Protein AF-A0A6J8AJZ6-F1 (afdb_monomer)

Secondary structure (DSSP, 8-state):
--B--------------SS----SS-HHHHHHHHHHHTT--GGG-B------SHHHHHHHHHHHHHHHT---SEEEEE--GGGHHHHHHHHHHH--SS--EEEEE-----TTTS-BTTTB-HHHHHHHHHHHHHHHHHHHHTTSS---PPPHHHHHHHHHHHHTSTTGGG--

pLDDT: mean 84.04, std 20.29, range [25.98, 98.06]

Organism: Mytilus coruscus (NCBI:txid42192)

Solvent-accessible surface area (backbone atoms only — not comparable to full-atom values): 10484 Å² total; per-residue (Å²): 127,62,64,68,55,48,64,79,66,73,62,99,63,86,91,73,79,94,66,94,77,79,68,95,59,50,73,45,54,51,52,48,54,51,40,41,77,71,70,44,57,71,92,65,57,58,82,69,81,79,57,89,47,74,59,40,46,44,44,50,44,50,53,56,34,58,74,72,78,50,77,70,62,63,46,71,43,32,28,50,65,87,43,40,69,56,50,51,25,24,42,75,54,45,51,87,65,77,92,47,52,77,46,73,48,48,74,94,69,53,81,87,69,62,44,39,98,78,76,37,53,64,65,60,52,50,14,48,47,50,18,52,54,54,42,45,55,55,30,24,77,73,65,57,23,41,83,62,92,74,57,69,68,58,51,50,53,49,51,56,50,58,71,67,62,82,37,54,90,44,59,132

Sequence (172 aa):
MVTRISYSFTKTIPSYCNCIWKWKKTEAEIFRDVAIGKGVPANRIIIETKSTNTGENIRFSYRVLRNRNGLPSNVILVQKPYMGRRTLATFQKQWPGPICKLCVTSPNIDLLDYPNSEVGDLDDVITIVIGDMQRMDSYAKLGYQTFQRIPDDVWSAYNILHRSGMYNGHLV

Foldseek 3Di:
DDLDQAAPPPDPDDDDDDDDDPDPDAPQVVVLVVCVVVPNDSVNDDGDRPDDDLLCSQVRSLVSCCVPPHDDQADEHHHAPLCQLVSVFLNVQRRPDPDHHYHYDYPPDDLCRPDDPRQHHSLSVLLVSLQSVLCQPVVCVVSSGPHDDDDPVNVVVSVVVVVVVSNPPNHD

Structure (mmCIF, N/CA/C/O backbone):
data_AF-A0A6J8AJZ6-F1
#
_entry.id   AF-A0A6J8AJZ6-F1
#
loop_
_atom_site.group_PDB
_atom_site.id
_atom_site.type_symbol
_atom_site.label_atom_id
_atom_site.label_alt_id
_atom_site.label_comp_id
_atom_site.label_asym_id
_atom_site.label_entity_id
_atom_site.label_seq_id
_atom_site.pdbx_PDB_ins_code
_atom_site.Cartn_x
_atom_site.Cartn_y
_atom_site.Cartn_z
_atom_site.occupancy
_atom_site.B_iso_or_equiv
_atom_site.auth_seq_id
_atom_site.auth_comp_id
_atom_site.auth_asym_id
_atom_site.auth_atom_id
_atom_site.pdbx_PDB_model_num
ATOM 1 N N . MET A 1 1 ? -14.961 2.230 9.523 1.00 29.58 1 MET A N 1
ATOM 2 C CA . MET A 1 1 ? -13.947 2.673 10.504 1.00 29.58 1 MET A CA 1
ATOM 3 C C . MET A 1 1 ? -12.601 2.603 9.803 1.00 29.58 1 MET A C 1
ATOM 5 O O . MET A 1 1 ? -12.149 1.511 9.494 1.00 29.58 1 MET A O 1
ATOM 9 N N . VAL A 1 2 ? -12.042 3.752 9.428 1.00 31.31 2 VAL A N 1
ATOM 10 C CA . VAL A 1 2 ? -10.787 3.833 8.670 1.00 31.31 2 VAL A CA 1
ATOM 11 C C . VAL A 1 2 ? -9.639 3.697 9.659 1.00 31.31 2 VAL A C 1
ATOM 13 O O . VAL A 1 2 ? -9.341 4.625 10.403 1.00 31.31 2 VAL A O 1
ATOM 16 N N . THR A 1 3 ? -9.038 2.516 9.709 1.00 32.62 3 THR A N 1
ATOM 17 C CA . THR A 1 3 ? -7.773 2.297 10.409 1.00 32.62 3 THR A CA 1
ATOM 18 C C . THR A 1 3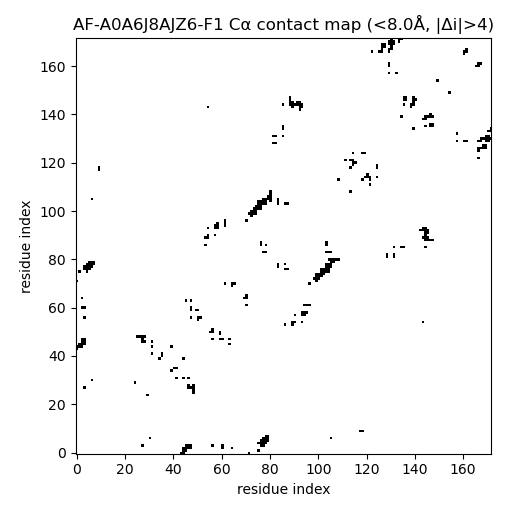 ? -6.706 2.199 9.350 1.00 32.62 3 THR A C 1
ATOM 20 O O . THR A 1 3 ? -6.639 1.227 8.613 1.00 32.62 3 THR A O 1
ATOM 23 N N . ARG A 1 4 ? -5.984 3.310 9.203 1.00 40.00 4 ARG A N 1
ATOM 24 C CA . ARG A 1 4 ? -4.953 3.538 8.198 1.00 40.00 4 ARG A CA 1
ATOM 25 C C . ARG A 1 4 ? -5.329 3.073 6.789 1.00 40.00 4 ARG A C 1
ATOM 27 O O . ARG A 1 4 ? -4.928 2.034 6.280 1.00 40.00 4 ARG A O 1
ATOM 34 N N . ILE A 1 5 ? -6.030 3.962 6.120 1.00 33.88 5 ILE A N 1
ATOM 35 C CA . ILE A 1 5 ? -5.913 4.093 4.684 1.00 33.88 5 ILE A CA 1
ATOM 36 C C . ILE A 1 5 ? -4.543 4.747 4.427 1.00 33.88 5 ILE A C 1
ATOM 38 O O . ILE A 1 5 ? -4.345 5.902 4.798 1.00 33.88 5 ILE A O 1
ATOM 42 N N . SER A 1 6 ? -3.591 4.030 3.828 1.00 29.80 6 SER A N 1
ATOM 43 C CA . SER A 1 6 ? -2.415 4.660 3.218 1.00 29.80 6 SER A CA 1
ATOM 44 C C . SER A 1 6 ? -2.873 5.361 1.933 1.00 29.80 6 SER A C 1
ATOM 46 O O . SER A 1 6 ? -2.596 4.916 0.827 1.00 29.80 6 SER A O 1
ATOM 48 N N . TYR A 1 7 ? -3.637 6.449 2.053 1.00 30.78 7 TYR A N 1
ATOM 49 C CA . TYR A 1 7 ? -3.851 7.345 0.920 1.00 30.78 7 TYR A CA 1
ATOM 50 C C . TYR A 1 7 ? -2.602 8.201 0.815 1.00 30.78 7 TYR A C 1
ATOM 52 O O . TYR A 1 7 ? -2.510 9.191 1.514 1.00 30.78 7 TYR A O 1
ATOM 60 N N . SER A 1 8 ? -1.683 7.912 -0.099 1.00 28.11 8 SER A N 1
ATOM 61 C CA . SER A 1 8 ? -0.825 8.981 -0.617 1.00 28.11 8 SER A CA 1
ATOM 62 C C . SER A 1 8 ? -1.694 9.925 -1.459 1.00 28.11 8 SER A C 1
ATOM 64 O O . SER A 1 8 ? -1.620 9.900 -2.679 1.00 28.11 8 SER A O 1
ATOM 66 N N . PHE A 1 9 ? -2.578 10.703 -0.828 1.00 31.19 9 PHE A N 1
ATOM 67 C CA . PHE A 1 9 ? -2.950 11.993 -1.389 1.00 31.19 9 PHE A CA 1
ATOM 68 C C . PHE A 1 9 ? -1.838 12.924 -0.960 1.00 31.19 9 PHE A C 1
ATOM 70 O O . PHE A 1 9 ? -1.808 13.417 0.170 1.00 31.19 9 PHE A O 1
ATOM 77 N N . THR A 1 10 ? -0.895 13.104 -1.870 1.00 28.23 10 THR A N 1
ATOM 78 C CA . THR A 1 10 ? -0.159 14.344 -1.922 1.00 28.23 10 THR A CA 1
ATOM 79 C C . THR A 1 10 ? -1.236 15.432 -2.045 1.00 28.23 10 THR A C 1
ATOM 81 O O . THR A 1 10 ? -2.078 15.435 -2.945 1.00 28.23 10 THR A O 1
ATOM 84 N N . LYS A 1 11 ? -1.436 16.174 -0.955 1.00 29.91 11 LYS A N 1
ATOM 85 C CA . LYS A 1 11 ? -2.336 17.317 -0.974 1.00 29.91 11 LYS A CA 1
ATOM 86 C C . LYS A 1 11 ? -1.539 18.448 -1.587 1.00 29.91 11 LYS A C 1
ATOM 88 O O . LYS A 1 11 ? -0.433 18.688 -1.114 1.00 29.91 11 LYS A O 1
ATOM 93 N N . THR A 1 12 ? -2.233 19.221 -2.413 1.00 31.78 12 THR A N 1
ATOM 94 C CA . THR A 1 12 ? -2.209 20.683 -2.400 1.00 31.78 12 THR A CA 1
ATOM 95 C C . THR A 1 12 ? -1.775 21.235 -1.035 1.00 31.78 12 THR A C 1
ATOM 97 O O . THR A 1 12 ? -2.589 21.476 -0.139 1.00 31.78 12 THR A O 1
ATOM 100 N N . ILE A 1 13 ? -0.466 21.394 -0.860 1.00 37.38 13 ILE A N 1
ATOM 101 C CA . ILE A 1 13 ? 0.199 22.090 0.239 1.00 37.38 13 ILE A CA 1
ATOM 102 C C . ILE A 1 13 ? 1.331 22.876 -0.438 1.00 37.38 13 ILE A C 1
ATOM 104 O O . ILE A 1 13 ? 2.061 22.290 -1.235 1.00 37.38 13 ILE A O 1
ATOM 108 N N . PRO A 1 14 ? 1.441 24.198 -0.209 1.00 30.62 14 PRO A N 1
ATOM 109 C CA . PRO A 1 14 ? 2.170 25.103 -1.092 1.00 30.62 14 PRO A CA 1
ATOM 110 C C . PRO A 1 14 ? 3.619 24.681 -1.320 1.00 30.62 14 PRO A C 1
ATOM 112 O O . PRO A 1 14 ? 4.341 24.352 -0.379 1.00 30.62 14 PRO A O 1
ATOM 115 N N . SER A 1 15 ? 4.011 24.748 -2.590 1.00 37.00 15 SER A N 1
ATOM 116 C CA . SER A 1 15 ? 5.354 24.539 -3.113 1.00 37.00 15 SER A CA 1
ATOM 117 C C . SER A 1 15 ? 6.425 25.208 -2.252 1.00 37.00 15 SER A C 1
ATOM 119 O O . SER A 1 15 ? 6.521 26.435 -2.223 1.00 37.00 15 SER A O 1
ATOM 121 N N . TYR A 1 16 ? 7.291 24.406 -1.638 1.00 32.56 16 TYR A N 1
ATOM 122 C CA . TYR A 1 16 ? 8.620 24.863 -1.255 1.00 32.56 16 TYR A CA 1
ATOM 123 C C . TYR A 1 16 ? 9.659 23.845 -1.724 1.00 32.56 16 TYR A C 1
ATOM 125 O O . TYR A 1 16 ? 9.752 22.724 -1.228 1.00 32.56 16 TYR A O 1
ATOM 133 N N . CYS A 1 17 ? 10.383 24.293 -2.749 1.00 25.98 17 CYS A N 1
ATOM 134 C CA . CYS A 1 17 ? 11.627 23.787 -3.312 1.00 25.98 17 CYS A CA 1
ATOM 135 C C . CYS A 1 17 ? 12.504 22.939 -2.374 1.00 25.98 17 CYS A C 1
ATOM 137 O O . CYS A 1 17 ? 12.717 23.296 -1.218 1.00 25.98 17 CYS A O 1
ATOM 139 N N . ASN A 1 18 ? 13.091 21.886 -2.958 1.00 35.06 18 ASN A N 1
ATOM 140 C CA . ASN A 1 18 ? 14.389 21.274 -2.648 1.00 35.06 18 ASN A CA 1
ATOM 141 C C . ASN A 1 18 ? 14.915 21.428 -1.213 1.00 35.06 18 ASN A C 1
ATOM 143 O O . ASN A 1 18 ? 15.688 22.341 -0.939 1.00 35.06 18 ASN A O 1
ATOM 147 N N . CYS A 1 19 ? 14.587 20.468 -0.345 1.00 28.91 19 CYS A N 1
ATOM 148 C CA . CYS A 1 19 ? 15.441 19.979 0.745 1.00 28.91 19 CYS A CA 1
ATOM 149 C C . CYS A 1 19 ? 14.781 18.761 1.408 1.00 28.91 19 CYS A C 1
ATOM 151 O O . CYS A 1 19 ? 13.635 18.836 1.821 1.00 28.91 19 CYS A O 1
ATOM 153 N N . ILE A 1 20 ? 15.523 17.657 1.518 1.00 36.66 20 ILE A N 1
ATOM 154 C CA . ILE A 1 20 ? 15.363 16.505 2.430 1.00 36.66 20 ILE A CA 1
ATOM 155 C C . ILE A 1 20 ? 14.294 16.733 3.535 1.00 36.66 20 ILE A C 1
ATOM 157 O O . ILE A 1 20 ? 14.595 17.212 4.630 1.00 36.66 20 ILE A O 1
ATOM 161 N N . TRP A 1 21 ? 13.023 16.410 3.269 1.00 38.88 21 TRP A N 1
ATOM 162 C CA . TRP A 1 21 ? 11.914 16.728 4.179 1.00 38.88 21 TRP A CA 1
ATOM 163 C C . TRP A 1 21 ? 11.726 15.651 5.258 1.00 38.88 21 TRP A C 1
ATOM 165 O O . TRP A 1 21 ? 10.983 14.687 5.079 1.00 38.88 21 TRP A O 1
ATOM 175 N N . LYS A 1 22 ? 12.322 15.852 6.440 1.00 43.94 22 LYS A N 1
ATOM 176 C CA . LYS A 1 22 ? 11.832 15.222 7.680 1.00 43.94 22 LYS A CA 1
ATOM 177 C C . LYS A 1 22 ? 10.506 15.884 8.056 1.00 43.94 22 LYS A C 1
ATOM 179 O O . LYS A 1 22 ? 10.478 17.016 8.538 1.00 43.94 22 LYS A O 1
ATOM 184 N N . TRP A 1 23 ? 9.399 15.189 7.825 1.00 58.31 23 TRP A N 1
ATOM 185 C CA . TRP A 1 23 ? 8.085 15.628 8.284 1.00 58.31 23 TRP A CA 1
ATOM 186 C C . TRP A 1 23 ? 8.107 15.791 9.814 1.00 58.31 23 TRP A C 1
ATOM 188 O O . TRP A 1 23 ? 8.570 14.905 10.529 1.00 58.31 23 TRP A O 1
ATOM 198 N N . LYS A 1 24 ? 7.614 16.924 10.339 1.00 80.25 24 LYS A N 1
ATOM 199 C CA . LYS A 1 24 ? 7.498 17.143 11.801 1.00 80.25 24 LYS A CA 1
ATOM 200 C C . LYS A 1 24 ? 6.408 16.277 12.444 1.00 80.25 24 LYS A C 1
ATOM 202 O O . LYS A 1 24 ? 6.417 16.082 13.654 1.00 80.25 24 LYS A O 1
ATOM 207 N N . LYS A 1 25 ? 5.465 15.801 11.629 1.00 83.81 25 LYS A N 1
ATOM 208 C CA . LYS A 1 25 ? 4.364 14.911 11.997 1.00 83.81 25 LYS A CA 1
ATOM 209 C C . LYS A 1 25 ? 4.574 13.546 11.361 1.00 83.81 25 LYS A C 1
ATOM 211 O O . LYS A 1 25 ? 5.163 13.434 10.287 1.00 83.81 25 LYS A O 1
ATOM 216 N N . THR A 1 26 ? 4.040 12.520 12.000 1.00 86.62 26 THR A N 1
ATOM 217 C CA . THR A 1 26 ? 3.933 11.192 11.398 1.00 86.62 26 THR A CA 1
ATOM 218 C C . THR A 1 26 ? 2.947 11.204 10.227 1.00 86.62 26 THR A C 1
ATOM 220 O O . THR A 1 26 ? 2.022 12.017 10.175 1.00 86.62 26 THR A O 1
ATOM 223 N N . GLU A 1 27 ? 3.111 10.262 9.296 1.00 83.62 27 GLU A N 1
ATOM 224 C CA . GLU A 1 27 ? 2.200 10.069 8.159 1.00 83.62 27 GLU A CA 1
ATOM 225 C C . GLU A 1 27 ? 0.727 9.976 8.614 1.00 83.62 27 GLU A C 1
ATOM 227 O O . GLU A 1 27 ? -0.155 10.627 8.054 1.00 83.62 27 GLU A O 1
ATOM 232 N N . ALA A 1 28 ? 0.458 9.230 9.691 1.00 87.12 28 ALA A N 1
ATOM 233 C CA . ALA A 1 28 ? -0.893 9.051 10.219 1.00 87.12 28 ALA A CA 1
ATOM 234 C C . ALA A 1 28 ? -1.509 10.343 10.785 1.00 87.12 28 ALA A C 1
ATOM 236 O O . ALA A 1 28 ? -2.722 10.539 10.683 1.00 87.12 28 ALA A O 1
ATOM 237 N N . GLU A 1 29 ? -0.704 11.235 11.365 1.00 90.62 29 GLU A N 1
ATOM 238 C CA . GLU A 1 29 ? -1.175 12.544 11.834 1.00 90.62 29 GLU A CA 1
ATOM 239 C C . GLU A 1 29 ? -1.531 13.456 10.662 1.00 90.62 29 GLU A C 1
ATOM 241 O O . GLU A 1 29 ? -2.573 14.108 10.689 1.00 90.62 29 GLU A O 1
ATOM 246 N N . ILE A 1 30 ? -0.725 13.442 9.599 1.00 89.50 30 ILE A N 1
ATOM 247 C CA . ILE A 1 30 ? -1.027 14.200 8.382 1.00 89.50 30 ILE A CA 1
ATOM 248 C C . ILE A 1 30 ? -2.315 13.688 7.738 1.00 89.50 30 ILE A C 1
ATOM 250 O O . ILE A 1 30 ? -3.193 14.490 7.421 1.00 89.50 30 ILE A O 1
ATOM 254 N N . PHE A 1 31 ? -2.513 12.372 7.634 1.00 86.50 31 PHE A N 1
ATOM 255 C CA . PHE A 1 31 ? -3.773 11.826 7.117 1.00 86.50 31 PHE A CA 1
ATOM 256 C C . PHE A 1 31 ? -4.979 12.135 7.993 1.00 86.50 31 PHE A C 1
ATOM 258 O O . PHE A 1 31 ? -6.064 12.389 7.465 1.00 86.50 31 PHE A O 1
ATOM 265 N N . ARG A 1 32 ? -4.811 12.168 9.317 1.00 91.00 32 ARG A N 1
ATOM 266 C CA . ARG A 1 32 ? -5.867 12.626 10.222 1.00 91.00 32 ARG A CA 1
ATOM 267 C C . ARG A 1 32 ? -6.250 14.074 9.924 1.00 91.00 32 ARG A C 1
ATOM 269 O O . ARG A 1 32 ? -7.439 14.350 9.780 1.00 91.00 32 ARG A O 1
ATOM 276 N N . ASP A 1 33 ? -5.278 14.973 9.803 1.00 92.81 33 ASP A N 1
ATOM 277 C CA . ASP A 1 33 ? -5.533 16.388 9.504 1.00 92.81 33 ASP A CA 1
ATOM 278 C C . ASP A 1 33 ? -6.209 16.548 8.138 1.00 92.81 33 ASP A C 1
ATOM 280 O O . ASP A 1 33 ? -7.147 17.333 7.977 1.00 92.81 33 ASP A O 1
ATOM 284 N N . VAL A 1 34 ? -5.789 15.745 7.155 1.00 90.94 34 VAL A N 1
ATOM 285 C CA . VAL A 1 34 ? -6.436 15.688 5.845 1.00 90.94 34 VAL A CA 1
ATOM 286 C C . VAL A 1 34 ? -7.897 15.280 5.946 1.00 90.94 34 VAL A C 1
ATOM 288 O O . VAL A 1 34 ? -8.744 15.977 5.385 1.00 90.94 34 VAL A O 1
ATOM 291 N N . ALA A 1 35 ? -8.182 14.187 6.650 1.00 90.69 35 ALA A N 1
ATOM 292 C CA . ALA A 1 35 ? -9.527 13.654 6.809 1.00 90.69 35 ALA A CA 1
ATOM 293 C C . ALA A 1 35 ? -10.442 14.638 7.551 1.00 90.69 35 ALA A C 1
ATOM 295 O O . ALA A 1 35 ? -11.564 14.874 7.106 1.00 90.69 35 ALA A O 1
ATOM 296 N N . ILE A 1 36 ? -9.949 15.274 8.619 1.00 94.06 36 ILE A N 1
ATOM 297 C CA . ILE A 1 36 ? -10.684 16.321 9.348 1.00 94.06 36 ILE A CA 1
ATOM 298 C C . ILE A 1 36 ? -10.990 17.500 8.422 1.00 94.06 36 ILE A C 1
ATOM 300 O O . ILE A 1 36 ? -12.140 17.922 8.333 1.00 94.06 36 ILE A O 1
ATOM 304 N N . GLY A 1 37 ? -10.002 17.977 7.658 1.00 94.88 37 GLY A N 1
ATOM 305 C CA . GLY A 1 37 ? -10.199 19.051 6.678 1.00 94.88 37 GLY A CA 1
ATOM 306 C C . GLY A 1 37 ? -11.145 18.692 5.522 1.00 94.88 37 GLY A C 1
ATOM 307 O O . GLY A 1 37 ? -11.571 19.577 4.788 1.00 94.88 37 GLY A O 1
ATOM 308 N N . LYS A 1 38 ? -11.480 17.407 5.345 1.00 94.56 38 LYS A N 1
ATOM 309 C CA . LYS A 1 38 ? -12.491 16.907 4.396 1.00 94.56 38 LYS A CA 1
ATOM 310 C C . LYS A 1 38 ? -13.829 16.566 5.071 1.00 94.56 38 LYS A C 1
ATOM 312 O O . LYS A 1 38 ? -14.692 15.976 4.431 1.00 94.56 38 LYS A O 1
ATOM 317 N N . GLY A 1 39 ? -14.013 16.934 6.341 1.00 94.81 39 GLY A N 1
ATOM 318 C CA . GLY A 1 39 ? -15.273 16.786 7.073 1.00 94.81 39 GLY A CA 1
ATOM 319 C C . GLY A 1 39 ? -15.421 15.489 7.873 1.00 94.81 39 GLY A C 1
ATOM 320 O O . GLY A 1 39 ? -16.492 15.243 8.423 1.00 94.81 39 GLY A O 1
ATOM 321 N N . VAL A 1 40 ? -14.383 14.651 7.981 1.00 91.56 40 VAL A N 1
ATOM 322 C CA . VAL A 1 40 ? -14.441 13.446 8.825 1.00 91.56 40 VAL A CA 1
ATOM 323 C C . VAL A 1 40 ? -14.353 13.850 10.304 1.00 91.56 40 VAL A C 1
ATOM 325 O O . VAL A 1 40 ? -13.350 14.445 10.707 1.00 91.56 40 VAL A O 1
ATOM 328 N N . PRO A 1 41 ? -15.338 13.500 11.154 1.00 93.12 41 PRO A N 1
ATOM 329 C CA . PRO A 1 41 ? -15.291 13.839 12.574 1.00 93.12 41 PRO A CA 1
ATOM 330 C C . PRO A 1 41 ? -14.076 13.223 13.275 1.00 93.12 41 PRO A C 1
ATOM 332 O O . PRO A 1 41 ? -13.799 12.031 13.124 1.00 93.12 41 PRO A O 1
ATOM 335 N N . ALA A 1 42 ? -13.374 14.004 14.101 1.00 90.50 42 ALA A N 1
ATOM 336 C CA . ALA A 1 42 ? -12.149 13.552 14.769 1.00 90.50 42 ALA A CA 1
ATOM 337 C C . ALA A 1 42 ? -12.362 12.310 15.659 1.00 90.50 42 ALA A C 1
ATOM 339 O O . ALA A 1 42 ? -11.493 11.446 15.728 1.00 90.50 42 ALA A O 1
ATOM 340 N N . ASN A 1 43 ? -13.535 12.179 16.287 1.00 90.75 43 ASN A N 1
ATOM 341 C CA . ASN A 1 43 ? -13.910 11.018 17.105 1.00 90.75 43 ASN A CA 1
ATOM 342 C C . ASN A 1 43 ? -14.189 9.737 16.288 1.00 90.75 43 ASN A C 1
ATOM 344 O O . ASN A 1 43 ? -14.354 8.665 16.866 1.00 90.75 43 ASN A O 1
ATOM 348 N N . ARG A 1 44 ? -14.240 9.822 14.952 1.00 89.62 44 ARG A N 1
ATOM 349 C CA . ARG A 1 44 ? -14.348 8.673 14.037 1.00 89.62 44 ARG A CA 1
ATOM 350 C C . ARG A 1 44 ? -12.993 8.221 13.483 1.00 89.62 44 ARG A C 1
ATOM 352 O O . ARG A 1 44 ? -12.953 7.234 12.745 1.00 89.62 44 ARG A O 1
ATOM 359 N N . ILE A 1 45 ? -11.905 8.911 13.829 1.00 90.44 45 ILE A N 1
ATOM 360 C CA . ILE A 1 45 ? -10.551 8.625 13.349 1.00 90.44 45 ILE A CA 1
ATOM 361 C C . ILE A 1 45 ? -9.746 7.956 14.461 1.00 90.44 45 ILE A C 1
ATOM 363 O O . ILE A 1 45 ? -9.642 8.459 15.579 1.00 90.44 45 ILE A O 1
ATOM 367 N N . ILE A 1 46 ? -9.131 6.825 14.130 1.00 91.00 46 ILE A N 1
ATOM 368 C CA . ILE A 1 46 ? -8.194 6.120 15.001 1.00 91.00 46 ILE A CA 1
ATOM 369 C C . ILE A 1 46 ? -6.822 6.188 14.337 1.00 91.00 46 ILE A C 1
ATOM 371 O O . ILE A 1 46 ? -6.674 5.787 13.184 1.00 91.00 46 ILE A O 1
ATOM 375 N N . ILE A 1 47 ? -5.831 6.698 15.067 1.00 90.44 47 ILE A N 1
ATOM 376 C CA . ILE A 1 47 ? -4.456 6.838 14.583 1.00 90.44 47 ILE A CA 1
ATOM 377 C C . ILE A 1 47 ? -3.536 5.790 15.210 1.00 90.44 47 ILE A C 1
ATOM 379 O O . ILE A 1 47 ? -3.667 5.446 16.385 1.00 90.44 47 ILE A O 1
ATOM 383 N N . GLU A 1 48 ? -2.588 5.320 14.409 1.00 91.94 48 GLU A N 1
ATOM 384 C CA . GLU A 1 48 ? -1.476 4.451 14.784 1.00 91.94 48 GLU A CA 1
ATOM 385 C C . GLU A 1 48 ? -0.217 5.074 14.159 1.00 91.94 48 GLU A C 1
ATOM 387 O O . GLU A 1 48 ? -0.224 5.376 12.968 1.00 91.94 48 GLU A O 1
ATOM 392 N N . THR A 1 49 ? 0.813 5.358 14.961 1.00 90.62 49 THR A N 1
ATOM 393 C CA . THR A 1 49 ? 1.940 6.237 14.581 1.00 90.62 49 THR A CA 1
ATOM 394 C C . THR A 1 49 ? 3.319 5.587 14.726 1.00 90.62 49 THR A C 1
ATOM 396 O O . THR A 1 49 ? 4.335 6.271 14.621 1.00 90.62 49 THR A O 1
ATOM 399 N N . LYS A 1 50 ? 3.386 4.288 15.028 1.00 89.31 50 LYS A N 1
ATOM 400 C CA . LYS A 1 50 ? 4.620 3.580 15.405 1.00 89.31 50 LYS A CA 1
ATOM 401 C C . LYS A 1 50 ? 5.154 2.652 14.329 1.00 89.31 50 LYS A C 1
ATOM 403 O O . LYS A 1 50 ? 6.326 2.305 14.379 1.00 89.31 50 LYS A O 1
ATOM 408 N N . SER A 1 51 ? 4.322 2.226 13.393 1.00 87.94 51 SER A N 1
ATOM 409 C CA . SER A 1 51 ? 4.741 1.327 12.320 1.00 87.94 51 SER A CA 1
ATOM 410 C C . SER A 1 51 ? 5.733 1.979 11.352 1.00 87.94 51 SER A C 1
ATOM 412 O O . SER A 1 51 ? 5.571 3.147 10.990 1.00 87.94 51 SER A O 1
ATOM 414 N N . THR A 1 52 ? 6.661 1.183 10.841 1.00 85.25 52 THR A N 1
ATOM 415 C CA . THR A 1 52 ? 7.695 1.588 9.877 1.00 85.25 52 THR A CA 1
ATOM 416 C C . THR A 1 52 ? 7.597 0.848 8.541 1.00 85.25 52 THR A C 1
ATOM 418 O O . THR A 1 52 ? 8.271 1.201 7.579 1.00 85.25 52 THR A O 1
ATOM 421 N N . ASN A 1 53 ? 6.742 -0.175 8.452 1.00 85.62 53 ASN A N 1
ATOM 422 C CA . ASN A 1 53 ? 6.548 -0.996 7.260 1.00 85.62 53 ASN A CA 1
ATOM 423 C C . ASN A 1 53 ? 5.114 -1.543 7.183 1.00 85.62 53 ASN A C 1
ATOM 425 O O . ASN A 1 53 ? 4.372 -1.537 8.164 1.00 85.62 53 ASN A O 1
ATOM 429 N N . THR A 1 54 ? 4.723 -2.070 6.019 1.00 87.62 54 THR A N 1
ATOM 430 C CA . THR A 1 54 ? 3.357 -2.566 5.768 1.00 87.62 54 THR A CA 1
ATOM 431 C C . THR A 1 54 ? 2.909 -3.643 6.765 1.00 87.62 54 THR A C 1
ATOM 433 O O . THR A 1 54 ? 1.759 -3.623 7.198 1.00 87.62 54 THR A O 1
ATOM 436 N N . GLY A 1 55 ? 3.797 -4.555 7.168 1.00 90.19 55 GLY A N 1
ATOM 437 C CA . GLY A 1 55 ? 3.472 -5.608 8.135 1.00 90.19 55 GLY A CA 1
ATOM 438 C C . GLY A 1 55 ? 3.188 -5.060 9.535 1.00 90.19 55 GLY A C 1
ATOM 439 O O . GLY A 1 55 ? 2.213 -5.438 10.188 1.00 90.19 55 GLY A O 1
ATOM 440 N N . GLU A 1 56 ? 3.993 -4.100 9.988 1.00 91.62 56 GLU A N 1
ATOM 441 C CA . GLU A 1 56 ? 3.733 -3.359 11.224 1.00 91.62 56 GLU A CA 1
ATOM 442 C C . GLU A 1 56 ? 2.451 -2.540 11.154 1.00 91.62 56 GLU A C 1
ATOM 444 O O . GLU A 1 56 ? 1.687 -2.583 12.115 1.00 91.62 56 GLU A O 1
ATOM 449 N N . ASN A 1 57 ? 2.159 -1.881 10.024 1.00 90.75 57 ASN A N 1
ATOM 450 C CA . ASN A 1 57 ? 0.903 -1.144 9.843 1.00 90.75 57 ASN A CA 1
ATOM 451 C C . ASN A 1 57 ? -0.293 -2.045 10.181 1.00 90.75 57 ASN A C 1
ATOM 453 O O . ASN A 1 57 ? -1.198 -1.638 10.907 1.00 90.75 57 ASN A O 1
ATOM 457 N N . ILE A 1 58 ? -0.278 -3.287 9.688 1.00 93.25 58 ILE A N 1
ATOM 458 C CA . ILE A 1 58 ? -1.341 -4.278 9.888 1.00 93.25 58 ILE A CA 1
ATOM 459 C C . ILE A 1 58 ? -1.406 -4.720 11.357 1.00 93.25 58 ILE A C 1
ATOM 461 O O . ILE A 1 58 ? -2.458 -4.613 11.994 1.00 93.25 58 ILE A O 1
ATOM 465 N N . ARG A 1 59 ? -0.282 -5.173 11.927 1.00 94.56 59 ARG A N 1
ATOM 466 C CA . ARG A 1 59 ? -0.229 -5.706 13.303 1.00 94.56 59 ARG A CA 1
ATOM 467 C C . ARG A 1 59 ? -0.509 -4.640 14.362 1.00 94.56 59 ARG A C 1
ATOM 469 O O . ARG A 1 59 ? -1.173 -4.914 15.363 1.00 94.56 59 ARG A O 1
ATOM 47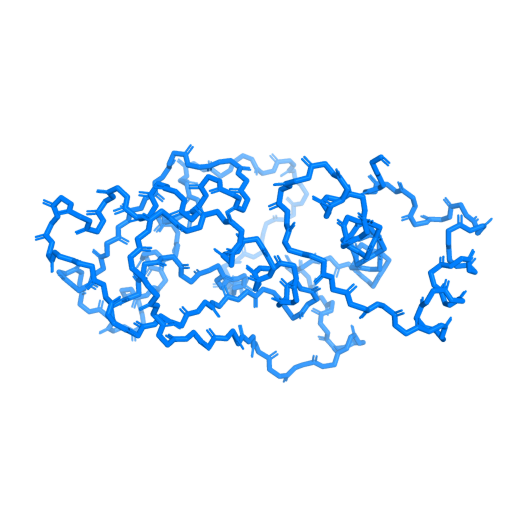6 N N . PHE A 1 60 ? -0.027 -3.418 14.162 1.00 94.44 60 PHE A N 1
ATOM 477 C CA . PHE A 1 60 ? -0.251 -2.327 15.106 1.00 94.44 60 PHE A CA 1
ATOM 478 C C . PHE A 1 60 ? -1.667 -1.768 14.978 1.00 94.44 60 PHE A C 1
ATOM 480 O O . PHE A 1 60 ? -2.287 -1.510 16.011 1.00 94.44 60 PHE A O 1
ATOM 487 N N . SER A 1 61 ? -2.233 -1.693 13.766 1.00 92.56 61 SER A N 1
ATOM 488 C CA . SER A 1 61 ? -3.653 -1.350 13.587 1.00 92.56 61 SER A CA 1
ATOM 489 C C . SER A 1 61 ? -4.563 -2.358 14.287 1.00 92.56 61 SER A C 1
ATOM 491 O O . SER A 1 61 ? -5.479 -1.952 15.001 1.00 92.56 61 SER A O 1
ATOM 493 N N . TYR A 1 62 ? -4.271 -3.661 14.177 1.00 92.69 62 TYR A N 1
ATOM 494 C CA . TYR A 1 62 ? -4.970 -4.705 14.934 1.00 92.69 62 TYR A CA 1
ATOM 495 C C . TYR A 1 62 ? -4.945 -4.431 16.446 1.00 92.69 62 TYR A C 1
ATOM 497 O O . TYR A 1 62 ? -5.992 -4.444 17.096 1.00 92.69 62 TYR A O 1
ATOM 505 N N . ARG A 1 63 ? -3.764 -4.130 17.008 1.00 92.88 63 ARG A N 1
ATOM 506 C CA . ARG A 1 63 ? -3.603 -3.841 18.443 1.00 92.88 63 ARG A CA 1
ATOM 507 C C . ARG A 1 63 ? -4.431 -2.631 18.878 1.00 92.88 63 ARG A C 1
ATOM 509 O O . ARG A 1 63 ? -5.103 -2.691 19.903 1.00 92.88 63 ARG A O 1
ATOM 516 N N . VAL A 1 64 ? -4.409 -1.546 18.102 1.00 91.56 64 VAL A N 1
ATOM 517 C CA . VAL A 1 64 ? -5.177 -0.334 18.427 1.00 91.56 64 VAL A CA 1
ATOM 518 C C . VAL A 1 64 ? -6.687 -0.587 18.339 1.00 91.56 64 VAL A C 1
ATOM 520 O O . VAL A 1 64 ? -7.423 -0.151 19.224 1.00 91.56 64 VAL A O 1
ATOM 523 N N . LEU A 1 65 ? -7.154 -1.322 17.324 1.00 90.44 65 LEU A N 1
ATOM 524 C CA . LEU A 1 65 ? -8.571 -1.678 17.156 1.00 90.44 65 LEU A CA 1
ATOM 525 C C . LEU A 1 65 ? -9.093 -2.545 18.297 1.00 90.44 65 LEU A C 1
ATOM 527 O O . LEU A 1 65 ? -10.122 -2.227 18.898 1.00 90.44 65 LEU A O 1
ATOM 531 N N . ARG A 1 66 ? -8.346 -3.605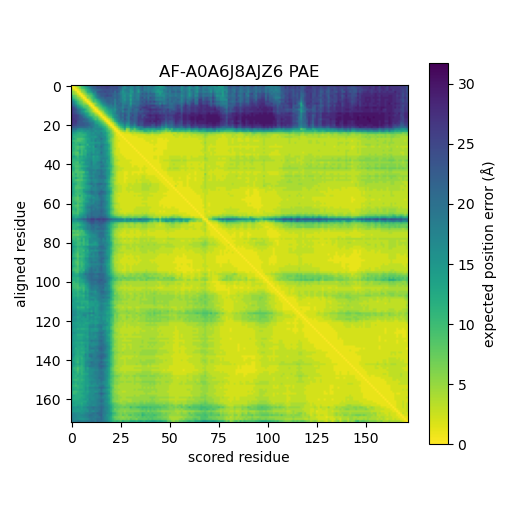 18.627 1.00 90.50 66 ARG A N 1
ATOM 532 C CA . ARG A 1 66 ? -8.684 -4.531 19.711 1.00 90.50 66 ARG A CA 1
ATOM 533 C C . ARG A 1 66 ? -8.868 -3.801 21.042 1.00 90.50 66 ARG A C 1
ATOM 535 O O . ARG A 1 66 ? -9.777 -4.144 21.785 1.00 90.50 66 ARG A O 1
ATOM 542 N N . ASN A 1 67 ? -8.054 -2.780 21.306 1.00 88.38 67 ASN A N 1
ATOM 543 C CA . ASN A 1 67 ? -8.077 -2.038 22.566 1.00 88.38 67 ASN A CA 1
ATOM 544 C C . ASN A 1 67 ? -9.196 -0.985 22.671 1.00 88.38 67 ASN A C 1
ATOM 546 O O . ASN A 1 67 ? -9.455 -0.521 23.776 1.00 88.38 67 ASN A O 1
ATOM 550 N N . ARG A 1 68 ? -9.819 -0.554 21.562 1.00 75.56 68 ARG A N 1
ATOM 551 C CA . ARG A 1 68 ? -10.770 0.579 21.576 1.00 75.56 68 ARG A CA 1
ATOM 552 C C . ARG A 1 68 ? -12.221 0.210 21.273 1.00 75.56 68 ARG A C 1
ATOM 554 O O . ARG A 1 68 ? -13.110 0.723 21.939 1.00 75.56 68 ARG A O 1
ATOM 561 N N . ASN A 1 69 ? -12.485 -0.635 20.274 1.00 65.88 69 ASN A N 1
ATOM 562 C CA . ASN A 1 69 ? -13.846 -0.783 19.727 1.00 65.88 69 ASN A CA 1
ATOM 563 C C . ASN A 1 69 ? -14.151 -2.181 19.152 1.00 65.88 69 ASN A C 1
ATOM 565 O O . ASN A 1 69 ? -15.115 -2.337 18.404 1.00 65.88 69 ASN A O 1
ATOM 569 N N . GLY A 1 70 ? -13.347 -3.195 19.484 1.00 75.31 70 GLY A N 1
ATOM 570 C CA . GLY A 1 70 ? -13.461 -4.521 18.877 1.00 75.31 70 GLY A CA 1
ATOM 571 C C . GLY A 1 70 ? -12.920 -4.565 17.442 1.00 75.31 70 GLY A C 1
ATOM 572 O O . GLY A 1 70 ? -12.487 -3.561 16.874 1.00 75.31 70 GLY A O 1
ATOM 573 N N . LEU A 1 71 ? -12.879 -5.763 16.862 1.00 86.56 71 LEU A N 1
ATOM 574 C CA . LEU A 1 71 ? -12.284 -5.994 15.545 1.00 86.56 71 LEU A CA 1
ATOM 575 C C . LEU A 1 71 ? -13.343 -5.880 14.437 1.00 86.56 71 LEU A C 1
ATOM 577 O O . LEU A 1 71 ? -14.441 -6.416 14.594 1.00 86.56 71 LEU A O 1
ATOM 581 N N . PRO A 1 72 ? -13.038 -5.214 13.310 1.00 85.50 72 PRO A N 1
ATOM 582 C CA . PRO A 1 72 ? -13.991 -5.062 12.221 1.00 85.50 72 PRO A CA 1
ATOM 583 C C . PRO A 1 72 ? -14.196 -6.379 11.461 1.00 85.50 72 PRO A C 1
ATOM 585 O O . PRO A 1 72 ? -13.246 -7.103 11.173 1.00 85.50 72 PRO A O 1
ATOM 588 N N . SER A 1 73 ? -15.438 -6.637 11.048 1.00 86.88 73 SER A N 1
ATOM 589 C CA . SER A 1 73 ? -15.783 -7.730 10.127 1.00 86.88 73 SER A CA 1
ATOM 590 C C . SER A 1 73 ? -15.546 -7.377 8.653 1.00 86.88 73 SER A C 1
ATOM 592 O O . SER A 1 73 ? -15.470 -8.271 7.812 1.00 86.88 73 SER A O 1
ATOM 594 N N . ASN A 1 74 ? -15.406 -6.084 8.337 1.00 89.00 74 ASN A N 1
ATOM 595 C CA . ASN A 1 74 ? -15.156 -5.560 6.995 1.00 89.00 74 ASN A CA 1
ATOM 596 C C . ASN A 1 74 ? -14.019 -4.535 7.041 1.00 89.00 74 ASN A C 1
ATOM 598 O O . ASN A 1 74 ? -14.066 -3.593 7.837 1.00 89.00 74 ASN A O 1
ATOM 602 N N . VAL A 1 75 ? -13.024 -4.697 6.174 1.00 90.94 75 VAL A N 1
ATOM 603 C CA . VAL A 1 75 ? -11.843 -3.834 6.095 1.00 90.94 75 VAL A CA 1
ATOM 604 C C . VAL A 1 75 ? -11.667 -3.352 4.661 1.00 90.94 75 VAL A C 1
ATOM 606 O O . VAL A 1 75 ? -11.654 -4.146 3.724 1.00 90.94 75 VAL A O 1
ATOM 609 N N . ILE A 1 76 ? -11.508 -2.038 4.506 1.00 93.31 76 ILE A N 1
ATOM 610 C CA . ILE A 1 76 ? -11.076 -1.422 3.253 1.00 93.31 76 ILE A CA 1
ATOM 611 C C . ILE A 1 76 ? -9.644 -0.950 3.472 1.00 93.31 76 ILE A C 1
ATOM 613 O O . ILE A 1 76 ? -9.404 -0.057 4.287 1.00 93.31 76 ILE A O 1
ATOM 617 N N . LEU A 1 77 ? -8.704 -1.562 2.762 1.00 92.06 77 LEU A N 1
ATOM 618 C CA . LEU A 1 77 ? -7.328 -1.100 2.687 1.00 92.06 77 LEU A CA 1
ATOM 619 C C . LEU A 1 77 ? -7.212 -0.182 1.489 1.00 92.06 77 LEU A C 1
ATOM 621 O O . LEU A 1 77 ? -7.588 -0.535 0.375 1.00 92.06 77 LEU A O 1
ATOM 625 N N . VAL A 1 78 ? -6.663 0.993 1.720 1.00 90.56 78 VAL A N 1
ATOM 626 C CA . VAL A 1 78 ? -6.391 1.929 0.644 1.00 90.56 78 VAL A CA 1
ATOM 627 C C . VAL A 1 78 ? -4.900 2.128 0.547 1.00 90.56 78 VAL A C 1
ATOM 629 O O . VAL A 1 78 ? -4.231 2.289 1.572 1.00 90.56 78 VAL A O 1
ATOM 632 N N . GLN A 1 79 ? -4.408 2.120 -0.683 1.00 87.06 79 GLN A N 1
ATOM 633 C CA . GLN A 1 79 ? -2.996 2.242 -0.968 1.00 87.06 79 GLN A CA 1
ATOM 634 C C . GLN A 1 79 ? -2.740 3.043 -2.253 1.00 87.06 79 GLN A C 1
ATOM 636 O O . GLN A 1 79 ? -3.658 3.311 -3.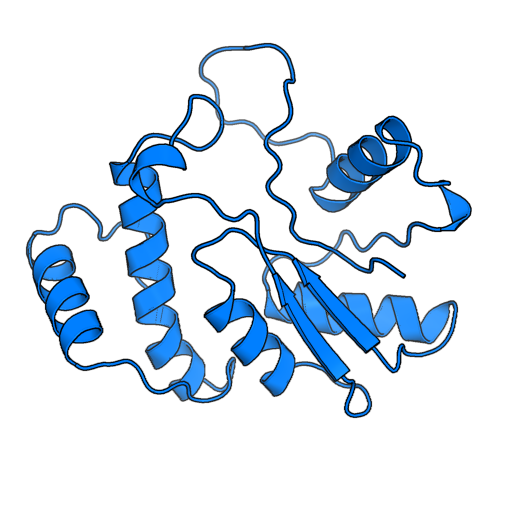029 1.00 87.06 79 GLN A O 1
ATOM 641 N N . LYS A 1 80 ? -1.475 3.404 -2.492 1.00 89.44 80 LYS A N 1
ATOM 642 C CA . LYS A 1 80 ? -0.970 3.784 -3.817 1.00 89.44 80 LYS A CA 1
ATOM 643 C C . LYS A 1 80 ? -1.352 2.739 -4.885 1.00 89.44 80 LYS A C 1
ATOM 645 O O . LYS A 1 80 ? -1.309 1.543 -4.569 1.00 89.44 80 LYS A O 1
ATOM 650 N N . PRO A 1 81 ? -1.650 3.157 -6.134 1.00 89.69 81 PRO A N 1
ATOM 651 C CA . PRO A 1 81 ? -2.122 2.261 -7.197 1.00 89.69 81 PRO A CA 1
ATOM 652 C C . PRO A 1 81 ? -1.261 1.006 -7.388 1.00 89.69 81 PRO A C 1
ATOM 654 O O . PRO A 1 81 ? -1.772 -0.112 -7.415 1.00 89.69 81 PRO A O 1
ATOM 657 N N . TYR A 1 82 ? 0.062 1.163 -7.400 1.00 89.00 82 TYR A N 1
ATOM 658 C CA . TYR A 1 82 ? 0.995 0.064 -7.651 1.00 89.00 82 TYR A CA 1
ATOM 659 C C . TYR A 1 82 ? 1.227 -0.890 -6.464 1.00 89.00 82 TYR A C 1
ATOM 661 O O . TYR A 1 82 ? 1.867 -1.922 -6.644 1.00 89.00 82 TYR A O 1
ATOM 669 N N . MET A 1 83 ? 0.698 -0.620 -5.259 1.00 90.62 83 MET A N 1
ATOM 670 C CA . MET A 1 83 ? 0.931 -1.495 -4.088 1.00 90.62 83 MET A CA 1
ATOM 671 C C . MET A 1 83 ? -0.310 -2.221 -3.567 1.00 90.62 83 MET A C 1
ATOM 673 O O . MET A 1 83 ? -0.270 -2.809 -2.477 1.00 90.62 83 MET A O 1
ATOM 677 N N . GLY A 1 84 ? -1.410 -2.213 -4.323 1.00 92.75 84 GLY A N 1
ATOM 678 C CA . GLY A 1 84 ? -2.641 -2.909 -3.942 1.00 92.75 84 GLY A CA 1
ATOM 679 C C . GLY A 1 84 ? -2.411 -4.403 -3.687 1.00 92.75 84 GLY A C 1
ATOM 680 O O . GLY A 1 84 ? -2.719 -4.908 -2.605 1.00 92.75 84 GLY A O 1
ATOM 681 N N . ARG A 1 85 ? -1.774 -5.106 -4.636 1.00 93.94 85 ARG A N 1
ATOM 682 C CA . ARG A 1 85 ? -1.523 -6.558 -4.533 1.00 93.94 85 ARG A CA 1
ATOM 683 C C . ARG A 1 85 ? -0.600 -6.914 -3.365 1.00 93.94 85 ARG A C 1
ATOM 685 O O . ARG A 1 85 ? -0.872 -7.860 -2.630 1.00 93.94 85 ARG A O 1
ATOM 692 N N . ARG A 1 86 ? 0.440 -6.109 -3.133 1.00 94.19 86 ARG A N 1
ATOM 693 C CA . ARG A 1 86 ? 1.364 -6.289 -2.005 1.00 94.19 86 ARG A CA 1
ATOM 694 C C . ARG A 1 86 ? 0.675 -6.088 -0.661 1.00 94.19 86 ARG A C 1
ATOM 696 O O . ARG A 1 86 ? 0.890 -6.849 0.281 1.00 94.19 86 ARG A O 1
ATOM 703 N N . THR A 1 87 ? -0.181 -5.074 -0.576 1.00 94.12 87 THR A N 1
ATOM 704 C CA . THR A 1 87 ? -0.969 -4.768 0.623 1.00 94.12 87 THR A CA 1
ATOM 705 C C . THR A 1 87 ? -1.942 -5.898 0.947 1.00 94.12 87 THR A C 1
ATOM 707 O O . THR A 1 87 ? -1.986 -6.341 2.094 1.00 94.12 87 THR A O 1
ATOM 710 N N . LEU A 1 88 ? -2.643 -6.424 -0.064 1.00 95.31 88 LEU A N 1
ATOM 711 C CA . LEU A 1 88 ? -3.497 -7.607 0.063 1.00 95.31 88 LEU A CA 1
ATOM 712 C C . LEU A 1 88 ? -2.716 -8.804 0.619 1.00 95.31 88 LEU A C 1
ATOM 714 O O . LEU A 1 88 ? -3.092 -9.360 1.652 1.00 95.31 88 LEU A O 1
ATOM 718 N N . ALA A 1 89 ? -1.612 -9.167 -0.037 1.00 96.94 89 ALA A N 1
ATOM 719 C CA . ALA A 1 89 ? -0.828 -10.347 0.317 1.00 96.94 89 ALA A CA 1
ATOM 720 C C . ALA A 1 89 ? -0.204 -10.242 1.718 1.00 96.94 89 ALA A C 1
ATOM 722 O O . ALA A 1 89 ? -0.145 -11.217 2.470 1.00 96.94 89 ALA A O 1
ATOM 723 N N . THR A 1 90 ? 0.221 -9.035 2.102 1.00 96.31 90 THR A N 1
ATOM 724 C CA . THR A 1 90 ? 0.753 -8.770 3.445 1.00 96.31 90 THR A CA 1
ATOM 725 C C . THR A 1 90 ? -0.353 -8.869 4.495 1.00 96.31 90 THR A C 1
ATOM 727 O O . THR A 1 90 ? -0.145 -9.480 5.540 1.00 96.31 90 THR A O 1
ATOM 730 N N . PHE A 1 91 ? -1.544 -8.318 4.228 1.00 96.44 91 PHE A N 1
ATOM 731 C CA . PHE A 1 91 ? -2.679 -8.391 5.153 1.00 96.44 91 PHE A CA 1
ATOM 732 C C . PHE A 1 91 ? -3.112 -9.833 5.396 1.00 96.44 91 PHE A C 1
ATOM 734 O O . PHE A 1 91 ? -3.215 -10.250 6.546 1.00 96.44 91 PHE A O 1
ATOM 741 N N . GLN A 1 92 ? -3.288 -10.614 4.328 1.00 95.38 92 GLN A N 1
ATOM 742 C CA . GLN A 1 92 ? -3.648 -12.031 4.428 1.00 95.38 92 GLN A CA 1
ATOM 743 C C . GLN A 1 92 ? -2.638 -12.833 5.254 1.00 95.38 92 GLN A C 1
ATOM 745 O O . GLN A 1 92 ? -3.027 -13.749 5.973 1.00 95.38 92 GLN A O 1
ATOM 750 N N . LYS A 1 93 ? -1.347 -12.491 5.164 1.00 96.81 93 LYS A N 1
ATOM 751 C CA . LYS A 1 93 ? -0.291 -13.187 5.903 1.00 96.81 93 LYS A CA 1
ATOM 752 C C . LYS A 1 93 ? -0.164 -12.737 7.357 1.00 96.81 93 LYS A C 1
ATOM 754 O O . LYS A 1 93 ? 0.166 -13.558 8.207 1.00 96.81 93 LYS A O 1
ATOM 759 N N . GLN A 1 94 ? -0.348 -11.445 7.632 1.00 96.12 94 GLN A N 1
ATOM 760 C CA . GLN A 1 94 ? 0.071 -10.834 8.899 1.00 96.12 94 GLN A CA 1
ATOM 761 C C . GLN A 1 94 ? -1.072 -10.322 9.780 1.00 96.12 94 GLN A C 1
ATOM 763 O O . GLN A 1 94 ? -0.799 -9.889 10.900 1.00 96.12 94 GLN A O 1
ATOM 768 N N . TRP A 1 95 ? -2.328 -10.342 9.321 1.00 95.69 95 TRP A N 1
ATOM 769 C CA . TRP A 1 95 ? -3.474 -9.964 10.150 1.00 95.69 95 TRP A CA 1
ATOM 770 C C . TRP A 1 95 ? -3.695 -10.989 11.278 1.00 95.69 95 TRP A C 1
ATOM 772 O O . TRP A 1 95 ? -4.037 -12.132 10.986 1.00 95.69 95 TRP A O 1
ATOM 782 N N . PRO A 1 96 ? -3.551 -10.611 12.566 1.00 94.94 96 PRO A N 1
ATOM 783 C CA . PRO A 1 96 ? -3.683 -11.559 13.682 1.00 94.94 96 PRO A CA 1
ATOM 784 C C . PRO A 1 96 ? -5.136 -11.831 14.100 1.00 94.94 96 PRO A C 1
ATOM 786 O O . PRO A 1 96 ? -5.382 -12.572 15.050 1.00 94.94 96 PRO A O 1
ATOM 789 N N . GLY A 1 97 ? -6.097 -11.134 13.492 1.00 91.12 97 GLY A N 1
ATOM 790 C CA . GLY A 1 97 ? -7.503 -11.204 13.866 1.00 91.12 97 GLY A CA 1
ATOM 791 C C . GLY A 1 97 ? -8.278 -12.300 13.140 1.00 91.12 97 GLY A C 1
ATOM 792 O O . GLY A 1 97 ? -7.721 -13.023 12.317 1.00 91.12 97 GLY A O 1
ATOM 793 N N . PRO A 1 98 ? -9.590 -12.405 13.415 1.00 91.06 98 PRO A N 1
ATOM 794 C CA . PRO A 1 98 ? -10.462 -13.282 12.652 1.00 91.06 98 PRO A CA 1
ATOM 795 C C . PRO A 1 98 ? -10.507 -12.840 11.185 1.00 91.06 98 PRO A C 1
ATOM 797 O O . PRO A 1 98 ? -10.211 -11.684 10.853 1.00 91.06 98 PRO A O 1
ATOM 800 N N . ILE A 1 99 ? -10.921 -13.767 10.322 1.00 88.31 99 ILE A N 1
ATOM 801 C CA . ILE A 1 99 ? -11.141 -13.502 8.901 1.00 88.31 99 ILE A CA 1
ATOM 802 C C . ILE A 1 99 ? -12.153 -12.361 8.764 1.00 88.31 99 ILE A C 1
ATOM 804 O O . ILE A 1 99 ? -13.246 -12.405 9.331 1.00 88.31 99 ILE A O 1
ATOM 808 N N . CYS A 1 100 ? -11.785 -11.343 7.994 1.00 88.12 100 CYS A N 1
ATOM 809 C CA . CYS A 1 100 ? -12.645 -10.221 7.652 1.00 88.12 100 CYS A CA 1
ATOM 810 C C . CYS A 1 100 ? -12.878 -10.177 6.140 1.00 88.12 100 CYS A C 1
ATOM 812 O O . CYS A 1 100 ? -12.050 -10.631 5.346 1.00 88.12 100 CYS A O 1
ATOM 814 N N . LYS A 1 101 ? -14.011 -9.604 5.728 1.00 90.69 101 LYS A N 1
ATOM 815 C CA . LYS A 1 101 ? -14.223 -9.242 4.326 1.00 90.69 101 LYS A CA 1
ATOM 816 C C . LYS A 1 101 ? -13.268 -8.108 3.984 1.00 90.69 101 LYS A C 1
ATOM 818 O O . LYS A 1 101 ? -13.275 -7.072 4.650 1.00 90.69 101 LYS A O 1
ATOM 823 N N . LEU A 1 102 ? -12.451 -8.320 2.962 1.00 91.94 102 LEU A N 1
ATOM 824 C CA . LEU A 1 102 ? -11.364 -7.425 2.604 1.00 91.94 102 LEU A CA 1
ATOM 825 C C . LEU A 1 102 ? -11.597 -6.823 1.220 1.00 91.94 102 LEU A C 1
ATOM 827 O O . LEU A 1 102 ? -11.819 -7.547 0.255 1.00 91.94 102 LEU A O 1
ATOM 831 N N . CYS A 1 103 ? -11.495 -5.502 1.130 1.00 92.81 103 CYS A N 1
ATOM 832 C CA . CYS A 1 103 ? -11.418 -4.766 -0.124 1.00 92.81 103 CYS A CA 1
ATOM 833 C C . CYS A 1 103 ? -10.107 -3.980 -0.139 1.00 92.81 103 CYS A C 1
ATOM 835 O O . CYS A 1 103 ? -9.766 -3.335 0.853 1.00 92.81 103 CYS A O 1
ATOM 837 N N . VAL A 1 104 ? -9.370 -4.037 -1.245 1.00 92.38 104 VAL A N 1
ATOM 838 C CA . VAL A 1 104 ? -8.201 -3.183 -1.466 1.00 92.38 104 VAL A CA 1
ATOM 839 C C . VAL A 1 104 ? -8.526 -2.236 -2.605 1.00 92.38 104 VAL A C 1
ATOM 841 O O . VAL A 1 104 ? -8.983 -2.683 -3.652 1.00 92.38 104 VAL A O 1
ATOM 844 N N . THR A 1 105 ? -8.306 -0.942 -2.402 1.00 91.62 105 THR A N 1
ATOM 845 C CA . THR A 1 105 ? -8.620 0.078 -3.403 1.00 91.62 105 THR A CA 1
ATOM 846 C C . THR A 1 105 ? -7.546 1.156 -3.462 1.00 91.62 105 THR A C 1
ATOM 848 O O . THR A 1 105 ? -6.748 1.340 -2.542 1.00 91.62 105 THR A O 1
ATOM 851 N N . SER A 1 106 ? -7.535 1.883 -4.565 1.00 89.06 106 SER A N 1
ATOM 852 C CA . SER A 1 106 ? -6.654 3.012 -4.842 1.00 89.06 106 SER A CA 1
ATOM 853 C C . SER A 1 106 ? -7.404 4.001 -5.736 1.00 89.06 106 SER A C 1
ATOM 855 O O . SER A 1 106 ? -8.468 3.654 -6.258 1.00 89.06 106 SER A O 1
ATOM 857 N N . PRO A 1 107 ? -6.892 5.226 -5.932 1.00 87.38 107 PRO A N 1
ATOM 858 C CA . PRO A 1 107 ? -7.349 6.062 -7.035 1.00 87.38 107 PRO A CA 1
ATOM 859 C C . PRO A 1 107 ? -7.245 5.297 -8.362 1.00 87.38 107 PRO A C 1
ATOM 861 O O . PRO A 1 107 ? -6.281 4.554 -8.566 1.00 87.38 107 PRO A O 1
ATOM 864 N N . ASN A 1 108 ? -8.244 5.460 -9.230 1.00 89.88 108 ASN A N 1
ATOM 865 C CA . ASN A 1 108 ? -8.218 4.920 -10.585 1.00 89.88 108 ASN A CA 1
ATOM 866 C C . ASN A 1 108 ? -7.487 5.924 -11.482 1.00 89.88 108 ASN A C 1
ATOM 868 O O . ASN A 1 108 ? -8.083 6.913 -11.902 1.00 89.88 108 ASN A O 1
ATOM 872 N N . ILE A 1 109 ? -6.185 5.720 -11.656 1.00 92.06 109 ILE A N 1
ATOM 873 C CA . ILE A 1 109 ? -5.283 6.611 -12.385 1.00 92.06 109 ILE A CA 1
ATOM 874 C C . ILE A 1 109 ? -4.258 5.765 -13.132 1.00 92.06 109 ILE A C 1
ATOM 876 O O . ILE A 1 109 ? -3.725 4.802 -12.568 1.00 92.06 109 ILE A O 1
ATOM 880 N N . ASP A 1 110 ? -4.003 6.119 -14.386 1.00 92.44 110 ASP A N 1
ATOM 881 C CA . ASP A 1 110 ? -3.052 5.404 -15.224 1.00 92.44 110 ASP A CA 1
ATOM 882 C C . ASP A 1 110 ? -1.609 5.702 -14.807 1.00 92.44 110 ASP A C 1
ATOM 884 O O . ASP A 1 110 ? -1.300 6.741 -14.219 1.00 92.44 110 ASP A O 1
ATOM 888 N N . LEU A 1 111 ? -0.698 4.770 -15.111 1.00 91.00 111 LEU A N 1
ATOM 889 C CA . LEU A 1 111 ? 0.715 4.880 -14.729 1.00 91.00 111 LEU A CA 1
ATOM 890 C C . LEU A 1 111 ? 1.354 6.177 -15.240 1.00 91.00 111 LEU A C 1
ATOM 892 O O . LEU A 1 111 ? 2.152 6.768 -14.524 1.00 91.00 111 LEU A O 1
ATOM 896 N N . LEU A 1 112 ? 1.008 6.602 -16.457 1.00 94.38 112 LEU A N 1
ATOM 897 C CA . LEU A 1 112 ? 1.576 7.799 -17.080 1.00 94.38 112 LEU A CA 1
ATOM 898 C C . LEU A 1 112 ? 1.013 9.102 -16.496 1.00 94.38 112 LEU A C 1
ATOM 900 O O . LEU A 1 112 ? 1.684 10.125 -16.570 1.00 94.38 112 LEU A O 1
ATOM 904 N N . ASP A 1 113 ? -0.164 9.045 -15.868 1.00 94.75 113 ASP A N 1
ATOM 905 C CA . ASP A 1 113 ? -0.825 10.200 -15.252 1.00 94.75 113 ASP A CA 1
ATOM 906 C C . ASP A 1 113 ? -0.536 10.314 -13.747 1.00 94.75 113 ASP A C 1
ATOM 908 O O . ASP A 1 113 ? -0.840 11.327 -13.118 1.00 94.75 113 ASP A O 1
ATOM 912 N N . TYR A 1 114 ? 0.028 9.266 -13.136 1.00 91.81 114 TYR A N 1
ATOM 913 C CA . TYR A 1 114 ? 0.353 9.253 -11.711 1.00 91.81 114 TYR A CA 1
ATOM 914 C C . TYR A 1 114 ? 1.490 10.219 -11.311 1.00 91.81 114 TYR A C 1
ATOM 916 O O . TYR A 1 114 ? 1.352 10.861 -10.260 1.00 91.81 114 TYR A O 1
ATOM 924 N N . PRO A 1 115 ? 2.592 10.347 -12.084 1.00 92.31 115 PRO A N 1
ATOM 925 C CA . PRO A 1 115 ? 3.656 11.306 -11.811 1.00 92.31 115 PRO A CA 1
ATOM 926 C C . PRO A 1 115 ? 3.143 12.742 -11.767 1.00 92.31 115 PRO A C 1
ATOM 928 O O . PRO A 1 115 ? 2.328 13.169 -12.581 1.00 92.31 115 PRO A O 1
ATOM 931 N N . ASN A 1 116 ? 3.644 13.506 -10.807 1.00 89.25 116 ASN A N 1
ATOM 932 C CA . ASN A 1 116 ? 3.363 14.929 -10.667 1.00 89.25 116 ASN A CA 1
ATOM 933 C C . ASN A 1 116 ? 4.401 15.557 -9.730 1.00 89.25 116 ASN A C 1
ATOM 935 O O . ASN A 1 116 ? 5.202 14.855 -9.110 1.00 89.25 116 ASN A O 1
ATOM 939 N N . SER A 1 117 ? 4.351 16.880 -9.573 1.00 85.94 117 SER A N 1
ATOM 940 C CA . SER A 1 117 ? 5.298 17.639 -8.745 1.00 85.94 117 SER A CA 1
ATOM 941 C C . SER A 1 117 ? 5.388 17.188 -7.283 1.00 85.94 117 SER A C 1
ATOM 943 O O . SER A 1 117 ? 6.336 17.553 -6.595 1.00 85.94 117 SER A O 1
ATOM 945 N N . GLU A 1 118 ? 4.402 16.445 -6.783 1.00 80.19 118 GLU A N 1
ATOM 946 C CA . GLU A 1 118 ? 4.351 15.975 -5.401 1.00 80.19 118 GLU A CA 1
ATOM 947 C C . GLU A 1 118 ? 4.726 14.488 -5.252 1.00 80.19 118 GLU A C 1
ATOM 949 O O . GLU A 1 118 ? 5.108 14.059 -4.163 1.00 80.19 118 GLU A O 1
ATOM 954 N N . VAL A 1 119 ? 4.599 13.696 -6.321 1.00 84.12 119 VAL A N 1
ATOM 955 C CA . VAL A 1 119 ? 4.893 12.251 -6.332 1.00 84.12 119 VAL A CA 1
ATOM 956 C C . VAL A 1 119 ? 6.325 11.962 -6.782 1.00 84.12 119 VAL A C 1
ATOM 958 O O . VAL 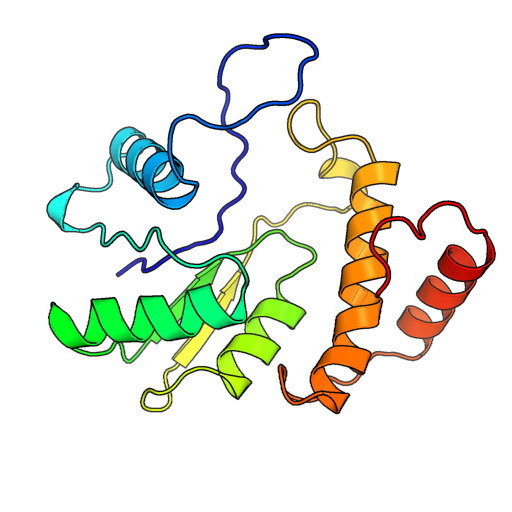A 1 119 ? 6.924 11.018 -6.268 1.00 84.12 119 VAL A O 1
ATOM 961 N N . GLY A 1 120 ? 6.855 12.765 -7.704 1.00 89.31 120 GLY A N 1
ATOM 962 C CA . GLY A 1 120 ? 8.077 12.471 -8.451 1.00 89.31 120 GLY A CA 1
ATOM 963 C C . GLY A 1 120 ? 7.787 12.308 -9.940 1.00 89.31 120 GLY A C 1
ATOM 964 O O . GLY A 1 120 ? 6.628 12.382 -10.374 1.00 89.31 120 GLY A O 1
ATOM 965 N N . ASP A 1 121 ? 8.846 12.115 -10.718 1.00 93.88 121 ASP A N 1
ATOM 966 C CA . ASP A 1 121 ? 8.729 11.864 -12.151 1.00 93.88 121 ASP A CA 1
ATOM 967 C C . ASP A 1 121 ? 8.366 10.396 -12.452 1.00 93.88 121 ASP A C 1
ATOM 969 O O . ASP A 1 121 ? 8.084 9.586 -11.563 1.00 93.88 121 ASP A O 1
ATOM 973 N N . LEU A 1 122 ? 8.284 10.054 -13.738 1.00 94.12 122 LEU A N 1
ATOM 974 C CA . LEU A 1 122 ? 7.939 8.696 -14.150 1.00 94.12 122 LEU A CA 1
ATOM 975 C C . LEU A 1 122 ? 9.023 7.681 -13.759 1.00 94.12 122 LEU A C 1
ATOM 977 O O . LEU A 1 122 ? 8.687 6.550 -13.403 1.00 94.12 122 LEU A O 1
ATOM 981 N N . ASP A 1 123 ? 10.295 8.072 -13.784 1.00 94.31 123 ASP A N 1
ATOM 982 C CA . ASP A 1 123 ? 11.410 7.189 -13.453 1.00 94.31 123 ASP A CA 1
ATOM 983 C C . ASP A 1 123 ? 11.418 6.859 -11.952 1.00 94.31 123 ASP A C 1
ATOM 985 O O . ASP A 1 123 ? 11.610 5.694 -11.579 1.00 94.31 123 ASP A O 1
ATOM 989 N N . ASP A 1 124 ? 11.097 7.827 -11.088 1.00 91.38 124 ASP A N 1
ATOM 990 C CA . ASP A 1 124 ? 10.874 7.613 -9.652 1.00 91.38 124 ASP A CA 1
ATOM 991 C C . ASP A 1 124 ? 9.778 6.561 -9.415 1.00 91.38 124 ASP A C 1
ATOM 993 O O . ASP A 1 124 ? 9.943 5.606 -8.642 1.00 91.38 124 ASP A O 1
ATOM 997 N N . VAL A 1 125 ? 8.646 6.702 -10.114 1.00 93.69 125 VAL A N 1
ATOM 998 C CA . VAL A 1 125 ? 7.509 5.780 -9.994 1.00 93.69 125 VAL A CA 1
ATOM 999 C C . VAL A 1 125 ? 7.890 4.382 -10.479 1.00 93.69 125 VAL A C 1
ATOM 1001 O O . VAL A 1 125 ? 7.633 3.408 -9.765 1.00 93.69 125 VAL A O 1
ATOM 1004 N N . ILE A 1 126 ? 8.531 4.257 -11.646 1.00 95.00 126 ILE A N 1
ATOM 1005 C CA . ILE A 1 126 ? 8.966 2.964 -12.202 1.00 95.00 126 ILE A CA 1
ATOM 1006 C C . ILE A 1 126 ? 9.959 2.274 -11.261 1.00 95.00 126 ILE A C 1
ATOM 1008 O O . ILE A 1 126 ? 9.814 1.077 -10.995 1.00 95.00 126 ILE A O 1
ATOM 1012 N N . THR A 1 127 ? 10.913 3.018 -10.695 1.00 94.50 127 THR A N 1
ATOM 1013 C CA . THR A 1 127 ? 11.895 2.489 -9.732 1.00 94.50 127 THR A CA 1
ATOM 1014 C C . THR A 1 127 ? 11.198 1.845 -8.532 1.00 94.50 127 THR A C 1
ATOM 1016 O O . THR A 1 127 ? 11.539 0.731 -8.124 1.00 94.50 127 THR A O 1
ATOM 1019 N N . ILE A 1 128 ? 10.170 2.497 -7.980 1.00 92.56 128 ILE A N 1
ATOM 1020 C CA . ILE A 1 128 ? 9.388 1.948 -6.862 1.00 92.56 128 ILE A CA 1
ATOM 1021 C C . ILE A 1 128 ? 8.582 0.720 -7.301 1.00 92.56 128 ILE A C 1
ATOM 1023 O O . ILE A 1 128 ? 8.572 -0.287 -6.587 1.00 92.56 128 ILE A O 1
ATOM 1027 N N . VAL A 1 129 ? 7.917 0.785 -8.460 1.00 94.31 129 VAL A N 1
ATOM 1028 C CA . VAL A 1 129 ? 7.095 -0.311 -9.005 1.00 94.31 129 VAL A CA 1
ATOM 1029 C C . VAL A 1 129 ? 7.924 -1.580 -9.179 1.00 94.31 129 VAL A C 1
ATOM 1031 O O . VAL A 1 129 ? 7.478 -2.655 -8.781 1.00 94.31 129 VAL A O 1
ATOM 1034 N N . ILE A 1 130 ? 9.137 -1.470 -9.719 1.00 95.38 130 ILE A N 1
ATOM 1035 C CA . ILE A 1 130 ? 10.044 -2.605 -9.928 1.00 95.38 130 ILE A CA 1
ATOM 1036 C C . ILE A 1 130 ? 10.484 -3.215 -8.598 1.00 95.38 130 ILE A C 1
ATOM 1038 O O . ILE A 1 130 ? 10.409 -4.434 -8.431 1.00 95.38 130 ILE A O 1
ATOM 1042 N N . GLY A 1 131 ? 10.861 -2.387 -7.621 1.00 94.56 131 GLY A N 1
ATOM 1043 C CA . GLY A 1 131 ? 11.169 -2.866 -6.271 1.00 94.56 131 GLY A CA 1
ATOM 1044 C C . GLY A 1 131 ? 9.995 -3.611 -5.634 1.00 94.56 131 GLY A C 1
ATOM 1045 O O . GLY A 1 131 ? 10.154 -4.669 -5.026 1.00 94.56 131 GLY A O 1
ATOM 1046 N N . ASP A 1 132 ? 8.785 -3.084 -5.788 1.00 93.19 132 ASP A N 1
ATOM 1047 C CA . ASP A 1 132 ? 7.583 -3.714 -5.253 1.00 93.19 132 ASP A CA 1
ATOM 1048 C C . ASP A 1 132 ? 7.189 -4.993 -5.981 1.00 93.19 132 ASP A C 1
ATOM 1050 O O . ASP A 1 132 ? 6.741 -5.938 -5.326 1.00 93.19 132 ASP A O 1
ATOM 1054 N N . MET A 1 133 ? 7.414 -5.051 -7.292 1.00 94.75 133 MET A N 1
ATOM 1055 C CA . MET A 1 133 ? 7.254 -6.257 -8.091 1.00 94.75 133 MET A CA 1
ATOM 1056 C C . MET A 1 133 ? 8.177 -7.364 -7.568 1.00 94.75 133 MET A C 1
ATOM 1058 O O . MET A 1 133 ? 7.684 -8.437 -7.224 1.00 94.75 133 MET A O 1
ATOM 1062 N N . GLN A 1 134 ? 9.476 -7.093 -7.397 1.00 95.50 134 GLN A N 1
ATOM 1063 C CA . GLN A 1 134 ? 10.434 -8.073 -6.866 1.00 95.50 134 GLN A CA 1
ATOM 1064 C C . GLN A 1 134 ? 9.991 -8.611 -5.495 1.00 95.50 134 GLN A C 1
ATOM 1066 O O . GLN A 1 134 ? 10.022 -9.817 -5.232 1.00 95.50 134 GLN A O 1
ATOM 1071 N N . ARG A 1 135 ? 9.513 -7.722 -4.615 1.00 95.38 135 ARG A N 1
ATOM 1072 C CA . ARG A 1 135 ? 9.030 -8.098 -3.278 1.00 95.38 135 ARG A CA 1
ATOM 1073 C C . ARG A 1 135 ? 7.814 -9.015 -3.317 1.00 95.38 135 ARG A C 1
ATOM 1075 O O . ARG A 1 135 ? 7.646 -9.761 -2.358 1.00 95.38 135 ARG A O 1
ATOM 1082 N N . MET A 1 136 ? 6.982 -8.999 -4.360 1.00 95.69 136 MET A N 1
ATOM 1083 C CA . MET A 1 136 ? 5.844 -9.927 -4.461 1.00 95.69 136 MET A CA 1
ATOM 1084 C C . MET A 1 136 ? 6.294 -11.393 -4.419 1.00 95.69 136 MET A C 1
ATOM 108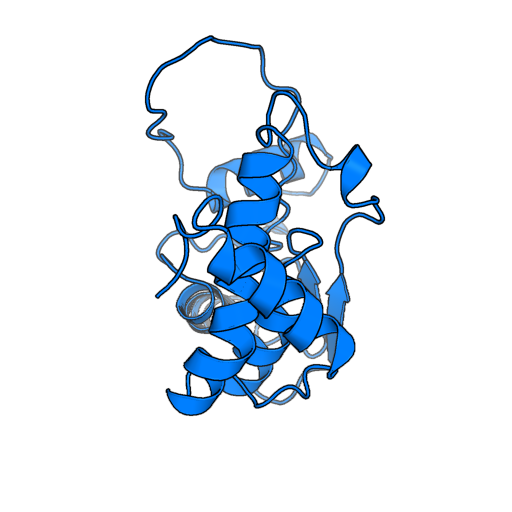6 O O . MET A 1 136 ? 5.612 -12.223 -3.820 1.00 95.69 136 MET A O 1
ATOM 1090 N N . ASP A 1 137 ? 7.447 -11.703 -5.016 1.00 95.62 137 ASP A N 1
ATOM 1091 C CA . ASP A 1 137 ? 8.042 -13.040 -4.989 1.00 95.62 137 ASP A CA 1
ATOM 1092 C C . ASP A 1 137 ? 8.923 -13.238 -3.746 1.00 95.62 137 ASP A C 1
ATOM 1094 O O . ASP A 1 137 ? 8.683 -14.137 -2.932 1.00 95.62 137 ASP A O 1
ATOM 1098 N N . SER A 1 138 ? 9.899 -12.350 -3.531 1.00 96.56 138 SER A N 1
ATOM 1099 C CA . SER A 1 138 ? 10.872 -12.494 -2.441 1.00 96.56 138 SER A CA 1
ATOM 1100 C C . SER A 1 138 ? 10.210 -12.514 -1.061 1.00 96.56 138 SER A C 1
ATOM 1102 O O . SER A 1 138 ? 10.566 -13.325 -0.207 1.00 96.56 138 SER A O 1
ATOM 1104 N N . TYR A 1 139 ? 9.210 -11.664 -0.808 1.00 97.06 139 TYR A N 1
ATOM 1105 C CA . TYR A 1 139 ? 8.574 -11.596 0.514 1.00 97.06 139 TYR A CA 1
ATOM 1106 C C . TYR A 1 139 ? 7.573 -12.725 0.753 1.00 97.06 139 TYR A C 1
ATO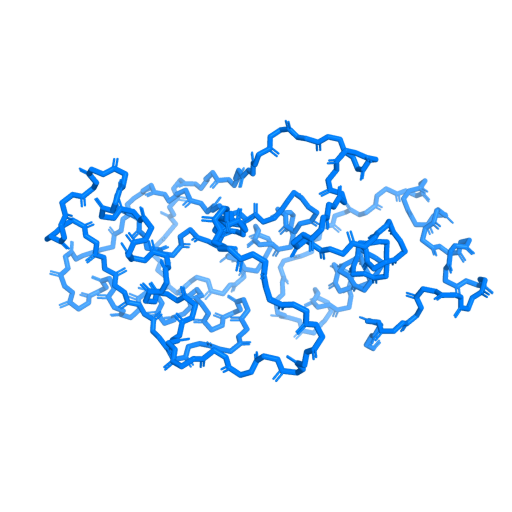M 1108 O O . TYR A 1 139 ? 7.297 -13.039 1.912 1.00 97.06 139 TYR A O 1
ATOM 1116 N N . ALA A 1 140 ? 7.058 -13.365 -0.300 1.00 96.94 140 ALA A N 1
ATOM 1117 C CA . ALA A 1 140 ? 6.317 -14.610 -0.145 1.00 96.94 140 ALA A CA 1
ATOM 1118 C C . ALA A 1 140 ? 7.252 -15.728 0.346 1.00 96.94 140 ALA A C 1
ATOM 1120 O O . ALA A 1 140 ? 6.932 -16.406 1.324 1.00 96.94 140 ALA A O 1
ATOM 1121 N N . LYS A 1 141 ? 8.448 -15.851 -0.251 1.00 97.06 141 LYS A N 1
ATOM 1122 C CA . LYS A 1 141 ? 9.483 -16.826 0.151 1.00 97.06 141 LYS A CA 1
ATOM 1123 C C . LYS A 1 141 ? 9.979 -16.609 1.583 1.00 97.06 141 LYS A C 1
ATOM 1125 O O . LYS A 1 141 ? 10.165 -17.571 2.318 1.00 97.06 141 LYS A O 1
ATOM 1130 N N . LEU A 1 142 ? 10.122 -15.352 2.002 1.00 96.94 142 LEU A N 1
ATOM 1131 C CA . LEU A 1 142 ? 10.501 -14.985 3.375 1.00 96.94 142 LEU A CA 1
ATOM 1132 C C . LEU A 1 142 ? 9.350 -15.110 4.392 1.00 96.94 142 LEU A C 1
ATOM 1134 O O . LEU A 1 142 ? 9.549 -14.884 5.582 1.00 96.94 142 LEU A O 1
ATOM 1138 N N . GLY A 1 143 ? 8.133 -15.441 3.951 1.00 96.88 143 GLY A N 1
ATOM 1139 C CA . GLY A 1 143 ? 6.977 -15.602 4.833 1.00 96.88 143 GLY A CA 1
ATOM 1140 C C . GLY A 1 143 ? 6.349 -14.290 5.316 1.00 96.88 143 GLY A C 1
ATOM 1141 O O . GLY A 1 143 ? 5.530 -14.313 6.235 1.00 96.88 143 GLY A O 1
ATOM 1142 N N . TYR A 1 144 ? 6.672 -13.152 4.700 1.00 95.88 144 TYR A N 1
ATOM 1143 C CA . TYR A 1 144 ? 6.052 -11.859 5.010 1.00 95.88 144 TYR A CA 1
ATOM 1144 C C . TYR A 1 144 ? 4.746 -11.620 4.245 1.00 95.88 144 TYR A C 1
ATOM 1146 O O . TYR A 1 144 ? 3.929 -10.807 4.682 1.00 95.88 144 TYR A O 1
ATOM 1154 N N . GLN A 1 145 ? 4.539 -12.315 3.126 1.00 97.81 145 GLN A N 1
ATOM 1155 C CA . GLN A 1 145 ? 3.346 -12.228 2.280 1.00 97.81 145 GLN A CA 1
ATOM 1156 C C . GLN A 1 145 ? 2.785 -13.619 1.966 1.00 97.81 145 GLN A C 1
ATOM 1158 O O . GLN A 1 145 ? 3.482 -14.627 2.090 1.00 97.81 145 GLN A O 1
ATOM 1163 N N . THR A 1 146 ? 1.514 -13.688 1.569 1.00 97.69 146 THR A N 1
ATOM 1164 C CA . THR A 1 146 ? 0.978 -14.867 0.878 1.00 97.69 146 THR A CA 1
ATOM 1165 C C . THR A 1 146 ? 1.537 -14.928 -0.541 1.00 97.69 146 THR A C 1
ATOM 1167 O O . THR A 1 146 ? 1.820 -13.896 -1.148 1.00 97.69 146 THR A O 1
ATOM 1170 N N . PHE A 1 147 ? 1.692 -16.135 -1.087 1.00 97.75 147 PHE A N 1
ATOM 1171 C CA . PHE A 1 147 ? 2.077 -16.288 -2.488 1.00 97.75 147 PHE A CA 1
ATOM 1172 C C . PHE A 1 147 ? 1.026 -15.648 -3.400 1.00 97.75 147 PHE A C 1
ATOM 1174 O O . PHE A 1 147 ? -0.178 -15.810 -3.190 1.00 97.75 147 PHE A O 1
ATOM 1181 N N . GLN A 1 148 ? 1.488 -14.924 -4.415 1.00 96.25 148 GLN A N 1
ATOM 1182 C CA . GLN A 1 148 ? 0.657 -14.332 -5.455 1.00 96.25 148 GLN A CA 1
ATOM 1183 C C . GLN A 1 148 ? 1.237 -14.747 -6.801 1.00 96.25 148 GLN A C 1
ATOM 1185 O O . GLN A 1 148 ? 2.410 -14.494 -7.065 1.00 96.25 148 GLN A O 1
ATOM 1190 N N . ARG A 1 149 ? 0.423 -15.359 -7.669 1.00 95.94 149 ARG A N 1
ATOM 1191 C CA . ARG A 1 149 ? 0.874 -15.682 -9.024 1.00 95.94 149 ARG A CA 1
ATOM 1192 C C . ARG A 1 149 ? 1.172 -14.385 -9.773 1.00 95.94 149 ARG A C 1
ATOM 1194 O O . ARG A 1 149 ? 0.310 -13.510 -9.899 1.00 95.94 149 ARG A O 1
ATOM 1201 N N . ILE A 1 150 ? 2.387 -14.294 -10.286 1.00 95.88 150 ILE A N 1
ATOM 1202 C CA . ILE A 1 150 ? 2.824 -13.219 -11.164 1.00 95.88 150 ILE A CA 1
ATOM 1203 C C . ILE A 1 150 ? 2.762 -13.760 -12.600 1.00 95.88 150 ILE A C 1
ATOM 1205 O O . ILE A 1 150 ? 3.345 -14.813 -12.856 1.00 95.88 150 ILE A O 1
ATOM 1209 N N . PRO A 1 151 ? 2.021 -13.102 -13.506 1.00 97.31 151 PRO A N 1
ATOM 1210 C CA . PRO A 1 151 ? 1.986 -13.464 -14.922 1.00 97.31 151 PRO A CA 1
ATOM 1211 C C . PRO A 1 151 ? 3.363 -13.396 -15.609 1.00 97.31 151 PRO A C 1
ATOM 1213 O O . PRO A 1 151 ? 4.212 -12.587 -15.232 1.00 97.31 151 PRO A O 1
ATOM 1216 N N . ASP A 1 152 ? 3.581 -14.233 -16.625 1.00 97.31 152 ASP A N 1
ATOM 1217 C CA . ASP A 1 152 ? 4.885 -14.369 -17.295 1.00 97.31 152 ASP A CA 1
ATOM 1218 C C . ASP A 1 152 ? 5.274 -13.122 -18.104 1.00 97.31 152 ASP A C 1
ATOM 1220 O O . ASP A 1 152 ? 6.450 -12.762 -18.187 1.00 97.31 152 ASP A O 1
ATOM 1224 N N . ASP A 1 153 ? 4.290 -12.423 -18.664 1.00 98.06 153 ASP A N 1
ATOM 1225 C CA . ASP A 1 153 ? 4.463 -11.133 -19.334 1.00 98.06 153 ASP A CA 1
ATOM 1226 C C . ASP A 1 153 ? 4.922 -10.046 -18.350 1.00 98.06 153 ASP A C 1
ATOM 1228 O O . ASP A 1 153 ? 5.846 -9.288 -18.649 1.00 98.06 153 ASP A O 1
ATOM 1232 N N . VAL A 1 154 ? 4.372 -10.032 -17.132 1.00 96.19 154 VAL A N 1
ATOM 1233 C CA . VAL A 1 154 ? 4.805 -9.129 -16.052 1.00 96.19 154 VAL A CA 1
ATOM 1234 C C . VAL A 1 154 ? 6.235 -9.447 -15.606 1.00 96.19 154 VAL A C 1
ATOM 1236 O O . VAL A 1 154 ? 7.037 -8.530 -15.424 1.00 96.19 154 VAL A O 1
ATOM 1239 N N . TRP A 1 155 ? 6.595 -10.728 -15.473 1.00 96.94 155 TRP A N 1
ATOM 1240 C CA . TRP A 1 155 ? 7.983 -11.137 -15.215 1.00 96.94 155 TRP A CA 1
ATOM 1241 C C . TRP A 1 155 ? 8.933 -10.720 -16.337 1.00 96.94 155 TRP A C 1
ATOM 1243 O O . TRP A 1 155 ? 10.046 -10.263 -16.074 1.00 96.94 155 TRP A O 1
ATOM 1253 N N . SER A 1 156 ? 8.501 -10.860 -17.587 1.00 97.75 156 SER A N 1
ATOM 1254 C CA . SER A 1 156 ? 9.290 -10.475 -18.757 1.00 97.75 156 SER A CA 1
ATOM 1255 C C . SER A 1 156 ? 9.550 -8.968 -18.771 1.00 97.75 156 SER A C 1
ATOM 1257 O O . SER A 1 156 ? 10.699 -8.552 -18.919 1.00 97.75 156 SER A O 1
ATOM 1259 N N . ALA A 1 157 ? 8.521 -8.155 -18.517 1.00 96.38 157 ALA A N 1
ATOM 1260 C CA . ALA A 1 157 ? 8.647 -6.704 -18.394 1.00 96.38 157 ALA A CA 1
ATOM 1261 C C . ALA A 1 157 ? 9.587 -6.301 -17.244 1.00 96.38 157 ALA A C 1
ATOM 1263 O O . ALA A 1 157 ? 10.490 -5.487 -17.445 1.00 96.38 157 ALA A O 1
ATOM 1264 N N . TYR A 1 158 ? 9.441 -6.923 -16.068 1.00 96.00 158 TYR A N 1
ATOM 1265 C CA . TYR A 1 158 ? 10.355 -6.719 -14.941 1.00 96.00 158 TYR A CA 1
ATOM 1266 C C . TY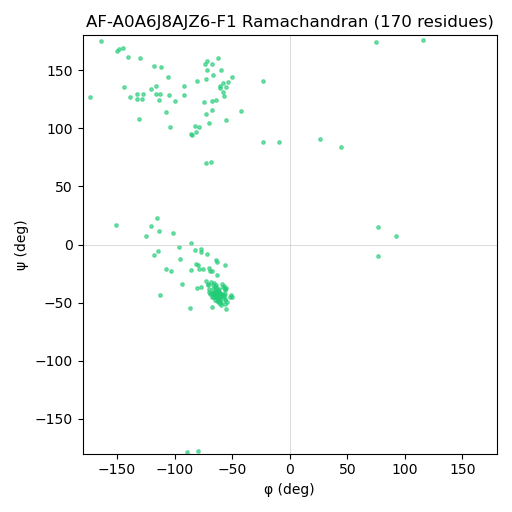R A 1 158 ? 11.807 -7.021 -15.332 1.00 96.00 158 TYR A C 1
ATOM 1268 O O . TYR A 1 158 ? 12.692 -6.212 -15.073 1.00 96.00 158 TYR A O 1
ATOM 1276 N N . ASN A 1 159 ? 12.063 -8.149 -15.998 1.00 95.69 159 ASN A N 1
ATOM 1277 C CA . ASN A 1 159 ? 13.416 -8.554 -16.378 1.00 95.69 159 ASN A CA 1
ATOM 1278 C C . ASN A 1 159 ? 14.064 -7.595 -17.385 1.00 95.69 159 ASN A C 1
ATOM 1280 O O . ASN A 1 159 ? 15.266 -7.352 -17.291 1.00 95.69 159 ASN A O 1
ATOM 1284 N N . ILE A 1 160 ? 13.294 -7.043 -18.327 1.00 96.69 160 ILE A N 1
ATOM 1285 C CA . ILE A 1 160 ? 13.787 -6.031 -19.276 1.00 96.69 160 ILE A CA 1
ATOM 1286 C C . ILE A 1 160 ? 14.249 -4.785 -18.516 1.00 96.69 160 ILE A C 1
ATOM 1288 O O . ILE A 1 160 ? 15.380 -4.333 -18.698 1.00 96.69 160 ILE A O 1
ATOM 1292 N N . LEU A 1 161 ? 13.401 -4.266 -17.627 1.00 95.44 161 LEU A N 1
ATOM 1293 C CA . LEU A 1 161 ? 13.696 -3.047 -16.875 1.00 95.44 161 LEU A CA 1
ATOM 1294 C C . LEU A 1 161 ? 14.787 -3.262 -15.816 1.00 95.44 161 LEU A C 1
ATOM 1296 O O . LEU A 1 161 ? 15.609 -2.384 -15.590 1.00 95.44 161 LEU A O 1
ATOM 1300 N N . HIS A 1 162 ? 14.850 -4.440 -15.200 1.00 94.00 162 HIS A N 1
ATOM 1301 C CA . HIS A 1 162 ? 15.901 -4.784 -14.247 1.00 94.00 162 HIS A CA 1
ATOM 1302 C C . HIS A 1 162 ? 17.282 -4.857 -14.917 1.00 94.00 162 HIS A C 1
ATOM 1304 O O . HIS A 1 162 ? 18.273 -4.352 -14.380 1.00 94.00 162 HIS A O 1
ATOM 1310 N N . ARG A 1 163 ? 17.351 -5.456 -16.116 1.00 95.31 163 ARG A N 1
ATOM 1311 C CA . ARG A 1 163 ? 18.596 -5.594 -16.891 1.00 95.31 163 ARG A CA 1
ATOM 1312 C C . ARG A 1 163 ? 19.124 -4.272 -17.434 1.00 95.31 163 ARG A C 1
ATOM 1314 O O . ARG A 1 163 ? 20.319 -4.195 -17.698 1.00 95.31 163 ARG A O 1
ATOM 1321 N N . SER A 1 164 ? 18.280 -3.250 -17.592 1.00 94.56 164 SER A N 1
ATOM 1322 C CA . SER A 1 164 ? 18.753 -1.923 -18.010 1.00 94.56 164 SER A CA 1
ATOM 1323 C C . SER A 1 164 ? 19.625 -1.252 -16.944 1.00 94.56 164 SER A C 1
ATOM 1325 O O . SER A 1 164 ? 20.406 -0.362 -17.265 1.00 94.56 164 SER A O 1
ATOM 1327 N N . GLY A 1 165 ? 19.492 -1.656 -15.674 1.00 92.56 165 GLY A N 1
ATOM 1328 C CA . GLY A 1 165 ? 20.213 -1.063 -14.548 1.00 92.56 165 GLY A CA 1
ATOM 1329 C C . GLY A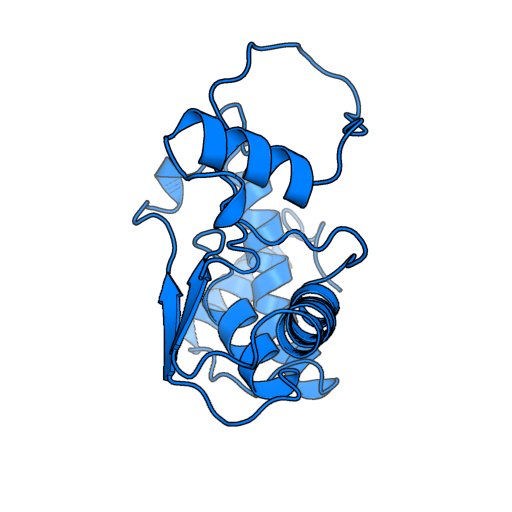 1 165 ? 19.663 0.288 -14.080 1.00 92.56 165 GLY A C 1
ATOM 1330 O O . GLY A 1 165 ? 20.049 0.750 -13.010 1.00 92.56 165 GLY A O 1
ATOM 1331 N N . MET A 1 166 ? 18.740 0.897 -14.830 1.00 89.69 166 MET A N 1
ATOM 1332 C CA . MET A 1 166 ? 18.264 2.266 -14.593 1.00 89.69 166 MET A CA 1
ATOM 1333 C C . MET A 1 166 ? 17.356 2.387 -13.362 1.00 89.69 166 MET A C 1
ATOM 1335 O O . MET A 1 166 ? 17.381 3.401 -12.677 1.00 89.69 166 MET A O 1
ATOM 1339 N N . TYR A 1 167 ? 16.589 1.339 -13.050 1.00 93.12 167 TYR A N 1
ATOM 1340 C CA . TYR A 1 167 ? 15.483 1.396 -12.085 1.00 93.12 167 TYR A CA 1
ATOM 1341 C C . TYR A 1 167 ? 15.703 0.527 -10.838 1.00 93.12 167 TYR A C 1
ATOM 1343 O O . TYR A 1 167 ? 14.761 0.117 -10.158 1.00 93.12 167 TYR A O 1
ATOM 1351 N N . ASN A 1 168 ? 16.961 0.214 -10.524 1.00 91.44 168 ASN A N 1
ATOM 1352 C CA . ASN A 1 168 ? 17.307 -0.765 -9.490 1.00 91.44 168 ASN A CA 1
ATOM 1353 C C . ASN A 1 168 ? 17.374 -0.180 -8.063 1.00 91.44 168 ASN A C 1
ATOM 1355 O O . ASN A 1 168 ? 17.646 -0.915 -7.115 1.00 91.44 168 ASN A O 1
ATOM 1359 N N . GLY A 1 169 ? 17.096 1.118 -7.881 1.00 87.81 169 GLY A N 1
ATOM 1360 C CA . GLY A 1 169 ? 17.266 1.836 -6.606 1.00 87.81 169 GLY A CA 1
ATOM 1361 C C . GLY A 1 169 ? 16.396 1.347 -5.439 1.00 87.81 169 GLY A C 1
ATOM 1362 O O . GLY A 1 169 ? 16.683 1.658 -4.285 1.00 87.81 169 GLY A O 1
ATOM 1363 N N . HIS A 1 170 ? 15.356 0.557 -5.716 1.00 85.62 170 HIS A N 1
ATOM 1364 C CA . HIS A 1 170 ? 14.460 -0.012 -4.707 1.00 85.62 170 HIS A CA 1
ATOM 1365 C C . HIS A 1 170 ? 14.415 -1.543 -4.710 1.00 85.62 170 HIS A C 1
ATOM 1367 O O . HIS A 1 170 ? 13.495 -2.110 -4.116 1.00 85.62 170 HIS A O 1
ATOM 1373 N N . LEU A 1 171 ? 15.371 -2.221 -5.342 1.00 90.25 171 LEU A N 1
ATOM 1374 C CA . LEU A 1 171 ? 15.494 -3.675 -5.230 1.00 90.25 171 LEU A CA 1
ATOM 1375 C C . LEU A 1 171 ? 16.016 -4.084 -3.842 1.00 90.25 171 LEU A C 1
ATOM 1377 O O . LEU A 1 171 ? 16.604 -3.275 -3.122 1.00 90.25 171 LEU A O 1
ATOM 1381 N N . VAL A 1 172 ? 15.754 -5.331 -3.452 1.00 82.75 172 VAL A N 1
ATOM 1382 C CA . VAL A 1 172 ? 16.179 -5.954 -2.184 1.00 82.75 172 VAL A CA 1
ATOM 1383 C C . VAL A 1 172 ? 16.955 -7.240 -2.405 1.00 82.75 172 VAL A C 1
ATOM 1385 O O . VAL A 1 172 ? 16.716 -7.908 -3.438 1.00 82.75 172 VAL A O 1
#

Mean predicted aligned error: 7.3 Å

Nearest PDB structures (foldseek):
  3ca8-assembly2_B  TM=7.937E-01  e=1.778E-04  Escherichia coli K-12

Radius of gyration: 17.25 Å; Cα contacts (8 Å, |Δi|>4): 203; chains: 1; bounding box: 36×42×42 Å

InterPro domains:
  IPR003848 Domain of unknown function DUF218 [PF02698] (24-97)
  IPR003848 Domain of unknown function DUF218 [cd06259] (23-96)
  IPR014729 Rossmann-like alpha/beta/alpha sandwich fold [G3DSA:3.40.50.620] (2-106)
  IPR051599 Cell Envelope Integrity and Synthesis Associated Protein [PTHR30336] (26-159)